Protein AF-A0A949T2K6-F1 (afdb_monomer_lite)

Organism: NCBI:txid1331689

Radius of gyration: 22.24 Å; chains: 1; bounding box: 62×39×56 Å

Secondary structure (DSSP, 8-state):
-B---SSSSS--SSSSSS-EEEEEEEE-PBPPP-SSHHHHHHHTTSB---EEEEEEEEPPP--TT-EEEEEEEEE-TTSPEEEEEE----HHHHHHHHHHHHHHHHHHHHTT-SS---------TTTTS----TT---SSTTS--

Structure (mmCIF, N/CA/C/O backbone):
data_AF-A0A949T2K6-F1
#
_entry.id   AF-A0A949T2K6-F1
#
loop_
_atom_site.group_PDB
_atom_site.id
_atom_site.type_symbol
_atom_site.label_atom_id
_atom_site.label_alt_id
_atom_site.label_comp_id
_atom_site.label_asym_id
_atom_site.label_entity_id
_atom_site.label_seq_id
_atom_site.pdbx_PDB_ins_code
_atom_site.Cartn_x
_atom_site.Cartn_y
_atom_site.Cartn_z
_atom_site.occupancy
_atom_site.B_iso_or_equiv
_atom_site.auth_seq_id
_atom_site.auth_comp_id
_atom_site.auth_asym_id
_atom_site.auth_atom_id
_atom_site.pdbx_PDB_model_num
ATOM 1 N N . TYR A 1 1 ? -2.122 7.592 -11.286 1.00 93.88 1 TYR A N 1
ATOM 2 C CA . TYR A 1 1 ? -3.084 6.754 -10.545 1.00 93.88 1 TYR A CA 1
ATOM 3 C C . TYR A 1 1 ? -3.819 5.896 -11.553 1.00 93.88 1 TYR A C 1
ATOM 5 O O . TYR A 1 1 ? -4.204 6.429 -12.585 1.00 93.88 1 TYR A O 1
ATOM 13 N N . ILE A 1 2 ? -3.970 4.604 -11.278 1.00 96.31 2 ILE A N 1
ATOM 14 C CA . ILE A 1 2 ? -4.773 3.673 -12.073 1.00 96.31 2 ILE A CA 1
ATOM 15 C C . ILE A 1 2 ? -5.979 3.285 -11.209 1.00 96.31 2 ILE A C 1
ATOM 17 O O . ILE A 1 2 ? -5.772 2.778 -10.099 1.00 96.31 2 ILE A O 1
ATOM 21 N N . PRO A 1 3 ? -7.217 3.555 -11.661 1.00 95.94 3 PRO A N 1
ATOM 22 C CA . PRO A 1 3 ? -8.412 3.253 -10.888 1.00 95.94 3 PRO A CA 1
ATOM 23 C C . PRO A 1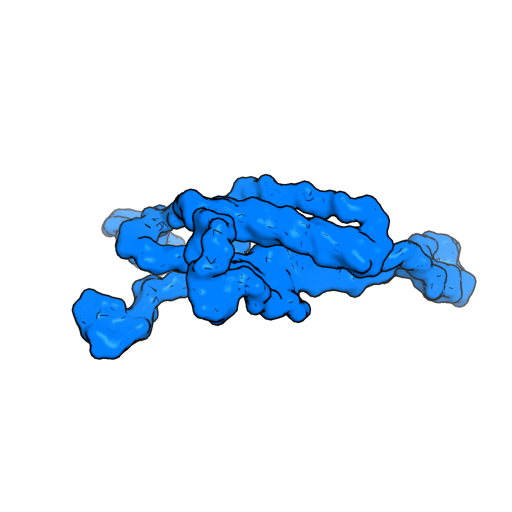 3 ? -8.645 1.746 -10.776 1.00 95.94 3 PRO A C 1
ATOM 25 O O . PRO A 1 3 ? -8.115 0.947 -11.549 1.00 95.94 3 PRO A O 1
ATOM 28 N N . ARG A 1 4 ? -9.484 1.366 -9.811 1.00 95.62 4 ARG A N 1
ATOM 29 C CA . ARG A 1 4 ? -9.908 -0.021 -9.624 1.00 95.62 4 ARG A CA 1
ATOM 30 C C . ARG A 1 4 ? -10.595 -0.559 -10.878 1.00 95.62 4 ARG A C 1
ATOM 32 O O . ARG A 1 4 ? -11.566 0.029 -11.345 1.00 95.62 4 ARG A O 1
ATOM 39 N N . PHE A 1 5 ? -10.132 -1.714 -11.347 1.00 95.19 5 PHE A N 1
ATOM 40 C CA . PHE A 1 5 ? -10.676 -2.431 -12.509 1.00 95.19 5 PHE A CA 1
ATOM 41 C C . PHE A 1 5 ? -11.180 -3.843 -12.172 1.00 95.19 5 PHE A C 1
ATOM 43 O O . PHE A 1 5 ? -11.780 -4.483 -13.026 1.00 95.19 5 PHE A O 1
ATOM 50 N N . ARG A 1 6 ? -10.953 -4.321 -10.940 1.00 95.94 6 ARG A N 1
ATOM 51 C CA . ARG A 1 6 ? -11.489 -5.586 -10.417 1.00 95.94 6 ARG A CA 1
ATOM 52 C C . ARG A 1 6 ? -12.763 -5.364 -9.613 1.00 95.94 6 ARG A C 1
ATOM 54 O O . ARG A 1 6 ? -12.848 -4.396 -8.850 1.00 95.94 6 ARG A O 1
ATOM 61 N N . ASN A 1 7 ? -13.695 -6.304 -9.728 1.00 95.00 7 ASN A N 1
ATOM 62 C CA . ASN A 1 7 ? -14.985 -6.325 -9.037 1.00 95.00 7 ASN A CA 1
ATOM 63 C C . ASN A 1 7 ? -15.753 -4.992 -9.154 1.00 95.00 7 ASN A C 1
ATOM 65 O O . ASN A 1 7 ? -16.258 -4.447 -8.164 1.00 95.00 7 ASN A O 1
ATOM 69 N N . VAL A 1 8 ? -15.796 -4.411 -10.359 1.00 93.06 8 VAL A N 1
ATOM 70 C CA . VAL A 1 8 ? -16.456 -3.110 -10.586 1.00 93.06 8 VAL A CA 1
ATOM 71 C C . VAL A 1 8 ? -17.971 -3.281 -10.709 1.00 93.06 8 VAL A C 1
ATOM 73 O O . VAL A 1 8 ? -18.716 -2.478 -10.151 1.00 93.06 8 VAL A O 1
ATOM 76 N N . GLY A 1 9 ? -18.416 -4.342 -11.390 1.00 89.56 9 GLY A N 1
ATOM 77 C CA . GLY A 1 9 ? -19.833 -4.666 -11.603 1.00 89.56 9 GLY A CA 1
ATOM 78 C C . GL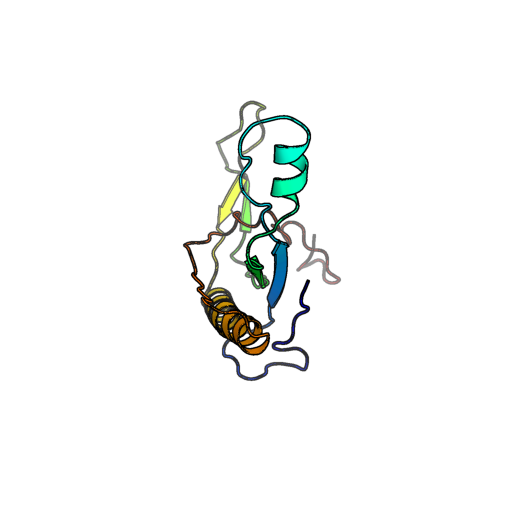Y A 1 9 ? -20.426 -5.683 -10.621 1.00 89.56 9 GLY A C 1
ATOM 79 O O . GLY A 1 9 ? -21.572 -6.085 -10.789 1.00 89.56 9 GLY A O 1
ATOM 80 N N . GLY A 1 10 ? -19.659 -6.128 -9.625 1.00 87.62 10 GLY A N 1
ATOM 81 C CA . GLY A 1 10 ? -20.028 -7.227 -8.730 1.00 87.62 10 GLY A CA 1
ATOM 82 C C . GLY A 1 10 ? -18.843 -8.152 -8.470 1.00 87.62 10 GLY A C 1
ATOM 83 O O . GLY A 1 10 ? -17.703 -7.771 -8.717 1.00 87.62 10 GLY A O 1
ATOM 84 N N . GLU A 1 11 ? -19.100 -9.356 -7.961 1.00 86.06 11 GLU A N 1
ATOM 85 C CA . GLU A 1 11 ? -18.052 -10.368 -7.793 1.00 86.06 11 GLU A CA 1
ATOM 86 C C . GLU A 1 11 ? -17.730 -11.017 -9.152 1.00 86.06 11 GLU A C 1
ATOM 88 O O . GLU A 1 11 ? -18.540 -11.745 -9.719 1.00 86.06 11 GLU A O 1
ATOM 93 N N . GLU A 1 12 ? -16.528 -10.764 -9.672 1.00 90.88 12 GLU A N 1
ATOM 94 C CA . GLU A 1 12 ? -16.025 -11.282 -10.957 1.00 90.88 12 GLU A CA 1
ATOM 95 C C . GLU A 1 12 ? -15.426 -12.698 -10.835 1.00 90.88 12 GLU A C 1
ATOM 97 O O . GLU A 1 12 ? -14.803 -13.203 -11.765 1.00 90.88 12 GLU A O 1
ATOM 102 N N . GLY A 1 13 ? -15.568 -13.349 -9.674 1.00 91.06 13 GLY A N 1
ATOM 103 C CA . GLY A 1 13 ? -15.025 -14.691 -9.428 1.00 91.06 13 GLY A CA 1
ATOM 104 C C . GLY A 1 13 ? -13.505 -14.743 -9.221 1.00 91.06 13 GLY A C 1
ATOM 105 O O . GLY A 1 13 ? -12.921 -15.820 -9.254 1.00 91.06 13 GLY A O 1
ATOM 106 N N . VAL A 1 14 ? -12.854 -13.604 -8.956 1.00 93.00 14 VAL A N 1
ATOM 107 C CA . VAL A 1 14 ? -11.390 -13.489 -8.759 1.00 93.00 14 VAL A CA 1
ATOM 108 C C . VAL A 1 14 ? -10.887 -13.975 -7.387 1.00 93.00 14 VAL A C 1
ATOM 110 O O . VAL A 1 14 ? -9.701 -13.884 -7.084 1.00 93.00 14 VAL A O 1
ATOM 113 N N . GLY A 1 15 ? -11.771 -14.515 -6.541 1.00 95.44 15 GLY A N 1
ATOM 114 C CA . GLY A 1 15 ? -11.399 -15.168 -5.277 1.00 95.44 15 GLY A CA 1
ATOM 115 C C . GLY A 1 15 ? -11.177 -14.239 -4.075 1.00 95.44 15 GLY A C 1
ATOM 116 O O . GLY A 1 15 ? -10.777 -14.720 -3.009 1.00 95.44 15 GLY A O 1
ATOM 117 N N . PHE A 1 16 ? -11.466 -12.945 -4.228 1.00 96.38 16 PHE A N 1
ATOM 118 C CA . PHE A 1 16 ? -11.525 -11.929 -3.174 1.00 96.38 16 PHE A CA 1
ATOM 119 C C . PHE A 1 16 ? -12.661 -10.936 -3.467 1.00 96.38 16 PHE A C 1
ATOM 121 O O . PHE A 1 16 ? -13.107 -10.792 -4.608 1.00 96.38 16 PHE A O 1
ATOM 128 N N . ARG A 1 17 ? -13.128 -10.244 -2.429 1.00 95.94 17 ARG A N 1
ATOM 129 C CA . ARG A 1 17 ? -14.111 -9.159 -2.496 1.00 95.94 17 ARG A CA 1
ATOM 130 C C . ARG A 1 17 ? -13.417 -7.818 -2.658 1.00 95.94 17 ARG A C 1
ATOM 132 O O . ARG A 1 17 ? -12.290 -7.647 -2.204 1.00 95.94 17 ARG A O 1
ATOM 139 N N . ARG A 1 18 ? -14.157 -6.841 -3.197 1.00 94.06 18 ARG A N 1
ATOM 140 C CA . ARG A 1 18 ? -13.679 -5.468 -3.438 1.00 94.06 18 ARG A CA 1
ATOM 141 C C . ARG A 1 18 ? -12.534 -5.438 -4.450 1.00 94.06 18 ARG A C 1
ATOM 143 O O . ARG A 1 18 ? -12.474 -6.294 -5.317 1.00 94.06 18 ARG A O 1
ATOM 150 N N . GLY A 1 19 ? -11.663 -4.439 -4.415 1.00 95.44 19 GLY A N 1
ATOM 151 C CA . GLY A 1 19 ? -10.530 -4.411 -5.324 1.00 95.44 19 GLY A CA 1
ATOM 152 C C . GLY A 1 19 ? -9.484 -3.400 -4.916 1.00 95.44 19 GLY A C 1
ATOM 153 O O . GLY A 1 19 ? -9.529 -2.820 -3.834 1.00 95.44 19 GLY A O 1
ATOM 154 N N . TYR A 1 20 ? -8.549 -3.196 -5.826 1.00 96.69 20 TYR A N 1
ATOM 155 C CA . TYR A 1 20 ? -7.378 -2.366 -5.627 1.00 96.69 20 TYR A CA 1
ATOM 156 C C . TYR A 1 20 ? -7.206 -1.404 -6.800 1.00 96.69 20 TYR A C 1
ATOM 158 O O . TYR A 1 20 ? -7.665 -1.668 -7.911 1.00 96.69 20 TYR A O 1
ATOM 166 N N . GLY A 1 21 ? -6.541 -0.285 -6.543 1.00 97.50 21 GLY A N 1
ATOM 167 C CA . GLY A 1 21 ? -5.994 0.593 -7.574 1.00 97.50 21 GLY A CA 1
ATOM 168 C C . GLY A 1 21 ? -4.475 0.637 -7.481 1.00 97.50 21 GLY A C 1
ATOM 169 O O . GLY A 1 21 ? -3.883 0.047 -6.574 1.00 97.50 21 GLY A O 1
ATOM 170 N N . TYR A 1 22 ? -3.844 1.383 -8.384 1.00 97.62 22 TYR A N 1
ATOM 171 C CA . TYR A 1 22 ? -2.403 1.609 -8.326 1.00 97.62 22 TYR A CA 1
ATOM 172 C C . TYR A 1 22 ? -2.036 3.086 -8.261 1.00 97.62 22 TYR A C 1
ATOM 174 O O . TYR A 1 22 ? -2.624 3.948 -8.921 1.00 97.62 22 TYR A O 1
ATOM 182 N N . GLN A 1 23 ? -0.976 3.371 -7.519 1.00 96.25 23 GLN A N 1
ATOM 183 C CA . GLN A 1 23 ? -0.221 4.613 -7.629 1.00 96.25 23 GLN A CA 1
ATOM 184 C C . GLN A 1 23 ? 1.207 4.291 -8.035 1.00 96.25 23 GLN A C 1
ATOM 186 O O . GLN A 1 23 ? 1.673 3.167 -7.884 1.00 96.25 23 GLN A O 1
ATOM 191 N N . GLY A 1 24 ? 1.901 5.260 -8.612 1.00 94.50 24 GLY A N 1
ATOM 192 C CA . GLY A 1 24 ? 3.202 4.987 -9.186 1.00 94.50 24 GLY A CA 1
ATOM 193 C C . GLY A 1 24 ? 3.913 6.235 -9.655 1.00 94.50 24 GLY A C 1
ATOM 194 O O . GLY A 1 24 ? 3.416 7.352 -9.518 1.00 94.50 24 GLY A O 1
ATOM 195 N N . SER A 1 25 ? 5.087 6.014 -10.226 1.00 95.75 25 SER A N 1
ATOM 196 C CA . SER A 1 25 ? 5.917 7.060 -10.806 1.00 95.75 25 SER A CA 1
ATOM 197 C C . SER A 1 25 ? 6.581 6.563 -12.081 1.00 95.75 25 SER A C 1
ATOM 199 O O . SER A 1 25 ? 6.820 5.366 -12.247 1.00 95.75 25 SER A O 1
ATOM 201 N N . ALA A 1 26 ? 6.906 7.505 -12.957 1.00 94.44 26 ALA A N 1
ATOM 202 C CA . ALA A 1 26 ? 7.774 7.299 -14.101 1.00 94.44 26 ALA A CA 1
ATOM 203 C C . ALA A 1 26 ? 8.880 8.349 -14.026 1.00 94.44 26 ALA A C 1
ATOM 205 O O . ALA A 1 26 ? 8.600 9.534 -13.837 1.00 94.44 26 ALA A O 1
ATOM 206 N N . ARG A 1 27 ? 10.139 7.930 -14.141 1.00 94.56 27 ARG A N 1
ATOM 207 C CA . ARG A 1 27 ? 11.280 8.849 -14.109 1.00 94.56 27 ARG A CA 1
ATOM 208 C C . ARG A 1 27 ? 12.386 8.417 -15.056 1.00 94.56 27 ARG A C 1
ATOM 210 O O . ARG A 1 27 ? 12.525 7.239 -15.377 1.00 94.56 27 ARG A O 1
ATOM 217 N N . ARG A 1 28 ? 13.225 9.379 -15.429 1.00 93.81 28 ARG A N 1
ATOM 218 C CA . ARG A 1 28 ? 14.539 9.146 -16.030 1.00 93.81 28 ARG A CA 1
ATOM 219 C C . ARG A 1 28 ? 15.580 9.812 -15.155 1.00 93.81 28 ARG A C 1
ATOM 221 O O . ARG A 1 28 ? 15.374 10.928 -14.685 1.00 93.81 28 ARG A O 1
ATOM 228 N N . GLU A 1 29 ? 16.685 9.124 -14.937 1.00 91.44 29 GLU A N 1
ATOM 229 C CA . GLU A 1 29 ? 17.822 9.702 -14.231 1.00 91.44 29 GLU A CA 1
ATOM 230 C C . GLU A 1 29 ? 18.699 10.449 -15.244 1.00 91.44 29 GLU A C 1
ATOM 232 O O . GLU A 1 29 ? 18.943 9.913 -16.334 1.00 91.44 29 GLU A O 1
ATOM 237 N N . PRO A 1 30 ? 19.141 11.680 -14.935 1.00 90.69 30 PRO A N 1
ATOM 238 C CA . PRO A 1 30 ? 20.143 12.351 -15.750 1.00 90.69 30 PRO A CA 1
ATOM 239 C C . PRO A 1 30 ? 21.444 11.545 -15.733 1.00 90.69 30 PRO A C 1
ATOM 241 O O . PRO A 1 30 ? 21.732 10.815 -14.779 1.00 90.69 30 PRO A O 1
ATOM 244 N N . ALA A 1 31 ? 22.246 11.690 -16.783 1.00 91.12 31 ALA A N 1
ATOM 245 C CA . ALA A 1 31 ? 23.580 11.122 -16.821 1.00 91.12 31 ALA A CA 1
ATOM 246 C C . ALA A 1 31 ? 24.403 11.642 -15.626 1.00 91.12 31 ALA A C 1
ATOM 248 O O . ALA A 1 31 ? 24.271 12.812 -15.245 1.00 91.12 31 ALA A O 1
ATOM 249 N N . PRO A 1 32 ? 25.249 10.793 -15.014 1.00 90.88 32 PRO A N 1
ATOM 250 C CA . PRO A 1 32 ? 26.050 11.205 -13.872 1.00 90.88 32 PRO A CA 1
ATOM 251 C C . PRO A 1 32 ? 26.970 12.372 -14.259 1.00 90.88 32 PRO A C 1
ATOM 253 O O . PRO A 1 32 ? 27.495 12.395 -15.379 1.00 90.88 32 PRO A O 1
ATOM 256 N N . PRO A 1 33 ? 27.194 13.336 -13.349 1.00 91.81 33 PRO A N 1
ATOM 257 C CA . PRO A 1 33 ? 28.049 14.478 -13.632 1.00 91.81 33 PRO A CA 1
ATOM 258 C C . PRO A 1 33 ? 29.474 14.015 -13.946 1.00 91.81 33 PRO A C 1
ATOM 260 O O . PRO A 1 33 ? 30.049 13.186 -13.241 1.00 91.81 33 PRO A O 1
ATOM 263 N N . LYS A 1 34 ? 30.060 14.587 -14.999 1.00 91.62 34 LYS A N 1
ATOM 264 C CA . LYS A 1 34 ? 31.473 14.416 -15.349 1.00 91.62 34 LYS A CA 1
ATOM 265 C C . LYS A 1 34 ? 32.125 15.791 -15.474 1.00 91.62 34 LYS A C 1
ATOM 267 O O . LYS A 1 34 ? 31.659 16.621 -16.252 1.00 91.62 34 LYS A O 1
ATOM 272 N N . GLY A 1 35 ? 33.206 16.023 -14.730 1.00 93.00 35 GLY A N 1
ATOM 273 C CA . GLY A 1 35 ? 33.901 17.315 -14.705 1.00 93.00 35 GLY A CA 1
ATOM 274 C C . GLY A 1 35 ? 33.100 18.416 -13.998 1.00 93.00 35 GLY A C 1
ATOM 275 O O . GLY A 1 35 ? 32.341 18.137 -13.076 1.00 93.00 35 GLY A O 1
ATOM 276 N N . PHE A 1 36 ? 33.283 19.672 -14.418 1.00 95.06 36 PHE A N 1
ATOM 277 C CA . PHE A 1 36 ? 32.615 20.845 -13.841 1.00 95.06 36 PHE A CA 1
ATOM 278 C C . PHE A 1 36 ? 32.259 21.884 -14.919 1.00 95.06 36 PHE A C 1
ATOM 280 O O . PHE A 1 36 ? 32.720 21.814 -16.056 1.00 95.06 36 PHE A O 1
ATOM 287 N N . GLY A 1 37 ? 31.430 22.871 -14.566 1.00 95.38 37 GLY A N 1
ATOM 288 C CA . GLY A 1 37 ? 31.095 23.989 -15.455 1.00 95.38 37 GLY A CA 1
ATOM 289 C C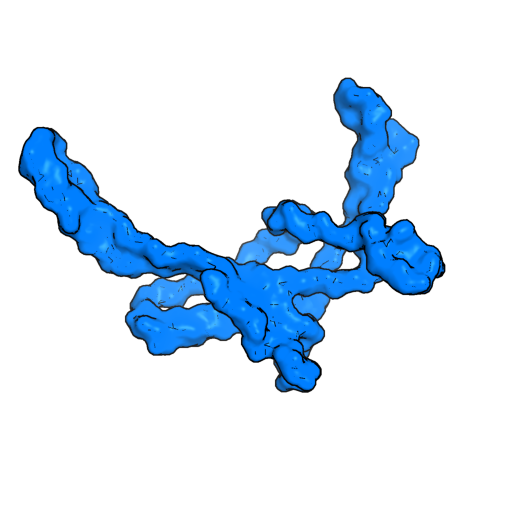 . GLY A 1 37 ? 30.083 23.643 -16.556 1.00 95.38 37 GLY A C 1
ATOM 290 O O . GLY A 1 37 ? 29.185 22.822 -16.366 1.00 95.38 37 GLY A O 1
ATOM 291 N N . ALA A 1 38 ? 30.175 24.331 -17.696 1.00 96.00 38 ALA A N 1
ATOM 292 C CA . ALA A 1 38 ? 29.178 24.246 -18.767 1.00 96.00 38 ALA A CA 1
ATOM 293 C C . ALA A 1 38 ? 29.092 22.850 -19.413 1.00 96.00 38 ALA A C 1
ATOM 295 O O . ALA A 1 38 ? 27.989 22.381 -19.690 1.00 96.00 38 ALA A O 1
ATOM 296 N N . SER A 1 39 ? 30.225 22.165 -19.597 1.00 92.62 39 SER A N 1
ATOM 297 C CA . SER A 1 39 ? 30.276 20.820 -20.188 1.00 92.62 39 SER A CA 1
ATOM 298 C C . SER A 1 39 ? 29.598 19.773 -19.304 1.00 92.62 39 SER A C 1
ATOM 300 O O . SER A 1 39 ? 28.813 18.975 -19.810 1.00 92.62 39 SER A O 1
ATOM 302 N N . MET A 1 40 ? 29.805 19.834 -17.982 1.00 94.44 40 MET A N 1
ATOM 303 C CA . MET A 1 40 ? 29.089 18.991 -17.018 1.00 94.44 40 MET A CA 1
ATOM 304 C C . MET A 1 40 ? 27.574 19.209 -17.121 1.00 94.44 40 MET A C 1
ATOM 306 O O . MET A 1 40 ? 26.820 18.250 -17.260 1.00 94.44 40 MET A O 1
ATOM 310 N N . LYS A 1 41 ? 27.121 20.473 -17.100 1.00 92.56 41 LYS A N 1
ATOM 311 C CA . LYS A 1 41 ? 25.689 20.811 -17.187 1.00 92.56 41 LYS A CA 1
ATOM 312 C C . LYS A 1 41 ? 25.056 20.330 -18.492 1.00 92.56 41 LYS A C 1
ATOM 314 O O . LYS A 1 41 ? 23.916 19.883 -18.469 1.00 92.56 41 LYS A O 1
ATOM 319 N N . GLN A 1 42 ? 25.775 20.430 -19.612 1.00 93.12 42 GLN A N 1
ATOM 320 C CA . GLN A 1 42 ? 25.293 19.935 -20.898 1.00 93.12 42 GLN A CA 1
ATOM 321 C C . GLN A 1 42 ? 25.232 18.405 -20.919 1.00 93.12 42 GLN A C 1
ATOM 323 O O . GLN A 1 42 ? 24.213 17.864 -21.329 1.00 93.12 42 GLN A O 1
ATOM 328 N N . GLY A 1 43 ? 26.267 17.714 -20.431 1.00 91.31 43 GLY A N 1
ATOM 329 C CA . GLY A 1 43 ? 26.299 16.247 -20.394 1.00 91.31 43 GLY A CA 1
ATOM 330 C C . GLY A 1 43 ? 25.223 15.637 -19.492 1.00 91.31 43 GLY A C 1
ATOM 331 O O . GLY A 1 43 ? 24.662 14.600 -19.815 1.00 91.31 43 GLY A O 1
ATOM 332 N N . MET A 1 44 ? 24.851 16.310 -18.400 1.00 93.19 44 MET A N 1
ATOM 333 C CA . MET A 1 44 ? 23.748 15.870 -17.530 1.00 93.19 44 MET A CA 1
ATOM 334 C C . MET A 1 44 ? 22.353 15.991 -18.173 1.00 93.19 44 MET A C 1
ATOM 336 O O . MET A 1 44 ? 21.375 15.550 -17.573 1.00 93.19 44 MET A O 1
ATOM 340 N N . ARG A 1 45 ? 22.231 16.606 -19.360 1.00 91.38 45 ARG A N 1
ATOM 341 C CA . ARG A 1 45 ? 20.977 16.640 -20.137 1.00 91.38 45 ARG A CA 1
ATOM 342 C C . ARG A 1 45 ? 20.766 15.376 -20.964 1.00 91.38 45 ARG A C 1
ATOM 344 O O . ARG A 1 45 ? 19.690 15.211 -21.533 1.00 91.38 45 ARG A O 1
ATOM 351 N N . ASP A 1 46 ? 21.754 14.490 -21.013 1.00 91.31 46 ASP A N 1
ATOM 352 C CA . ASP A 1 46 ? 21.529 13.120 -21.442 1.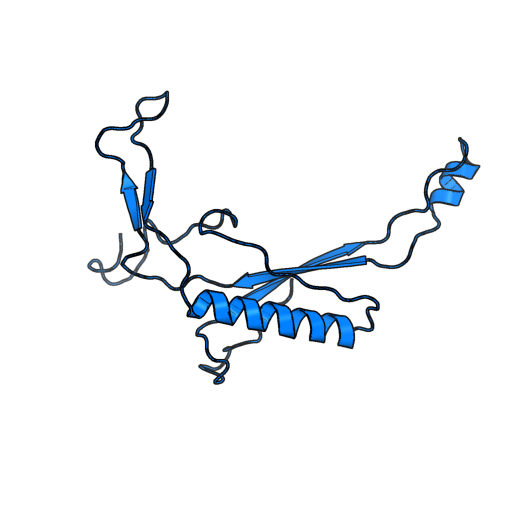00 91.31 46 ASP A CA 1
ATOM 353 C C . ASP A 1 46 ? 20.830 12.367 -20.313 1.00 91.31 46 ASP A C 1
ATOM 355 O O . ASP A 1 46 ? 21.094 12.588 -19.132 1.00 91.31 46 ASP A O 1
ATOM 359 N N . TYR A 1 47 ? 19.924 11.464 -20.664 1.00 92.31 47 TYR A N 1
ATOM 360 C CA . TYR A 1 47 ? 19.108 10.753 -19.689 1.00 92.31 47 TYR A CA 1
ATOM 361 C C . TYR A 1 47 ? 19.163 9.258 -19.949 1.00 92.31 47 TYR A C 1
ATOM 363 O O . TYR A 1 47 ? 19.061 8.810 -21.095 1.00 92.31 47 TYR A O 1
ATOM 371 N N . GLY A 1 48 ? 19.228 8.487 -18.867 1.00 91.12 48 GLY A N 1
ATOM 372 C CA . GLY A 1 48 ? 19.096 7.037 -18.917 1.00 91.12 48 GLY A CA 1
ATOM 373 C C . GLY A 1 48 ? 17.722 6.572 -19.430 1.00 91.12 48 GLY A C 1
ATOM 374 O O . GLY A 1 48 ? 16.849 7.392 -19.753 1.00 91.12 48 GLY A O 1
ATOM 375 N N . PRO A 1 49 ? 17.507 5.247 -19.506 1.00 92.06 49 PRO A N 1
ATOM 376 C CA . PRO A 1 49 ? 16.209 4.681 -19.858 1.00 92.06 49 PRO A CA 1
ATOM 377 C C . PRO A 1 49 ? 15.133 5.061 -18.831 1.00 92.06 49 PRO A C 1
ATOM 379 O O . PRO A 1 49 ? 15.432 5.440 -17.694 1.00 92.06 49 PRO A O 1
ATOM 382 N N . TRP A 1 50 ? 13.867 4.952 -19.234 1.00 94.06 50 TRP A N 1
ATOM 383 C CA . TRP A 1 50 ? 12.741 5.127 -18.321 1.00 94.06 50 TRP A CA 1
ATOM 384 C C . TRP A 1 50 ? 12.732 4.050 -17.239 1.00 94.06 50 TRP A C 1
ATOM 386 O O . TRP A 1 50 ? 12.957 2.872 -17.506 1.00 94.06 50 TRP A O 1
ATOM 396 N N . LYS A 1 51 ? 12.425 4.473 -16.015 1.00 94.62 51 LYS A N 1
ATOM 397 C CA . LYS A 1 51 ? 12.144 3.602 -14.878 1.00 94.62 51 LYS A CA 1
ATOM 398 C C . LYS A 1 51 ? 10.734 3.890 -14.394 1.00 94.62 51 LYS A C 1
ATOM 400 O O . LYS A 1 51 ? 10.384 5.049 -14.165 1.00 94.62 51 LYS A O 1
ATOM 405 N N . PHE A 1 52 ? 9.961 2.833 -14.206 1.00 95.81 52 PHE A N 1
ATOM 406 C CA . PHE A 1 52 ? 8.606 2.908 -13.682 1.00 95.81 52 PHE A CA 1
ATOM 407 C C . PHE A 1 52 ? 8.526 2.166 -12.356 1.00 95.81 52 PHE A C 1
ATOM 409 O O . PHE A 1 52 ? 9.211 1.166 -12.145 1.00 95.81 52 PHE A O 1
ATOM 416 N N . ALA A 1 53 ? 7.677 2.668 -11.471 1.00 94.62 53 ALA A N 1
ATOM 417 C CA . ALA A 1 53 ? 7.324 2.006 -10.229 1.00 94.62 53 ALA A CA 1
ATOM 418 C C . ALA A 1 53 ? 5.814 2.070 -10.047 1.00 94.62 53 ALA A C 1
ATOM 420 O O . ALA A 1 53 ? 5.198 3.098 -10.333 1.00 94.62 53 ALA A O 1
ATOM 421 N N . MET A 1 54 ? 5.240 0.984 -9.543 1.00 95.88 54 MET A N 1
ATOM 422 C CA . MET A 1 54 ? 3.813 0.854 -9.304 1.00 95.88 54 MET A CA 1
ATOM 423 C C . MET A 1 54 ? 3.582 0.141 -7.971 1.00 95.88 54 MET A C 1
ATOM 425 O O . MET A 1 54 ? 4.186 -0.895 -7.714 1.00 95.88 54 MET A O 1
ATOM 429 N N . GLY A 1 55 ? 2.727 0.715 -7.130 1.00 95.56 55 GLY A N 1
ATOM 430 C CA . GLY A 1 55 ? 2.298 0.173 -5.846 1.00 95.56 55 GLY A CA 1
ATOM 431 C C . GLY A 1 55 ? 0.786 -0.013 -5.834 1.00 95.56 55 GLY A C 1
ATOM 432 O O . GLY A 1 55 ? 0.046 0.875 -6.268 1.00 95.56 55 GLY A O 1
ATOM 433 N N . ALA A 1 56 ? 0.343 -1.183 -5.379 1.00 96.31 56 ALA A N 1
ATOM 434 C CA . ALA A 1 56 ? -1.068 -1.517 -5.243 1.00 96.31 56 ALA A CA 1
ATOM 435 C C . ALA A 1 56 ? -1.627 -0.990 -3.920 1.00 96.31 56 ALA A C 1
ATOM 437 O O . ALA A 1 56 ? -0.971 -1.075 -2.887 1.00 96.31 56 ALA A O 1
ATOM 438 N N . PHE A 1 57 ? -2.861 -0.499 -3.960 1.00 95.44 57 PHE A N 1
ATOM 439 C CA . PHE A 1 57 ? -3.617 -0.066 -2.790 1.00 95.44 57 PHE A CA 1
ATOM 440 C C . PHE A 1 57 ? -4.976 -0.753 -2.827 1.00 95.44 57 PHE A C 1
ATOM 442 O O . PHE A 1 57 ? -5.782 -0.473 -3.717 1.00 95.44 57 PHE A O 1
ATOM 449 N N . GLY A 1 58 ? -5.211 -1.662 -1.885 1.00 94.06 58 GLY A N 1
ATOM 450 C CA . GLY A 1 58 ? -6.491 -2.341 -1.690 1.00 94.06 58 GLY A CA 1
ATOM 451 C C . GLY A 1 58 ? -7.088 -2.022 -0.324 1.00 94.06 58 GLY A C 1
ATOM 452 O O . GLY A 1 58 ? -6.378 -1.609 0.591 1.00 94.06 58 GLY A O 1
ATOM 453 N N . GLU A 1 59 ? -8.398 -2.208 -0.187 1.00 91.62 59 GLU A N 1
ATOM 454 C CA . GLU A 1 59 ? -9.081 -2.031 1.096 1.00 91.62 59 GLU A CA 1
ATOM 455 C C . GLU A 1 59 ? -8.982 -3.281 1.983 1.00 91.62 59 GLU A C 1
ATOM 457 O O . GLU A 1 59 ? -9.090 -4.411 1.510 1.00 91.62 59 GLU A O 1
ATOM 462 N N . CYS A 1 60 ? -8.830 -3.077 3.290 1.00 94.62 60 CYS A N 1
ATOM 463 C CA . CYS A 1 60 ? -9.109 -4.119 4.273 1.00 94.62 60 CYS A CA 1
ATOM 464 C C . CYS A 1 60 ? -10.610 -4.122 4.560 1.00 94.62 60 CYS A C 1
ATOM 466 O O . CYS A 1 60 ? -11.191 -3.060 4.800 1.00 94.62 60 CYS A O 1
ATOM 468 N N . LEU A 1 61 ? -11.247 -5.294 4.534 1.00 95.56 61 LEU A N 1
ATOM 469 C CA . LEU A 1 61 ? -12.664 -5.374 4.875 1.00 95.56 61 LEU A CA 1
ATOM 470 C C . LEU A 1 61 ? -12.913 -4.966 6.343 1.00 95.56 61 LEU A C 1
ATOM 472 O O . LEU A 1 61 ? -12.059 -5.179 7.208 1.00 95.56 61 LEU A O 1
ATOM 476 N N . PRO A 1 62 ? -14.096 -4.403 6.652 1.00 93.38 62 PRO A N 1
ATOM 477 C CA . PRO A 1 62 ? -14.437 -3.972 8.002 1.00 93.38 62 PRO A CA 1
ATOM 478 C C . PRO A 1 62 ? -14.784 -5.184 8.875 1.00 93.38 62 PRO A C 1
ATOM 480 O O . PRO A 1 62 ? -15.946 -5.566 9.009 1.00 93.38 62 PRO A O 1
ATOM 483 N N . TYR A 1 63 ? -13.766 -5.817 9.449 1.00 94.81 63 TYR A N 1
ATOM 484 C CA . TYR A 1 63 ? -13.950 -6.911 10.396 1.00 94.81 63 TYR A CA 1
ATOM 485 C C . TYR A 1 63 ? -14.252 -6.366 11.793 1.00 94.81 63 TYR A C 1
ATOM 487 O O . TYR A 1 63 ? -13.548 -5.491 12.284 1.00 94.81 63 TYR A O 1
ATOM 495 N N . GLU A 1 64 ? -15.279 -6.901 12.450 1.00 92.44 64 GLU A N 1
ATOM 496 C CA . GLU A 1 64 ? -15.686 -6.464 13.794 1.00 92.44 64 GLU A CA 1
ATOM 497 C C . GLU A 1 64 ? -14.594 -6.680 14.854 1.00 92.44 64 GLU A C 1
ATOM 499 O O . GLU A 1 64 ? -14.456 -5.888 15.784 1.00 92.44 64 GLU A O 1
ATOM 504 N N . ASP A 1 65 ? -13.795 -7.737 14.703 1.00 94.31 65 ASP A N 1
ATOM 505 C CA . ASP A 1 65 ? -12.687 -8.056 15.604 1.00 94.31 65 ASP A CA 1
ATOM 506 C C . ASP A 1 65 ? -11.413 -7.247 15.323 1.00 94.31 65 ASP A C 1
ATOM 508 O O . ASP A 1 65 ? -10.502 -7.286 16.147 1.00 94.31 65 ASP A O 1
ATOM 512 N N . ASN A 1 66 ? -11.352 -6.497 14.214 1.00 95.75 66 ASN A N 1
ATOM 513 C CA . ASN A 1 66 ? -10.293 -5.525 13.972 1.00 95.75 66 ASN A CA 1
ATOM 514 C C . ASN A 1 66 ? -10.628 -4.247 14.744 1.00 95.75 66 ASN A C 1
ATOM 516 O O . ASN A 1 66 ? -11.428 -3.422 14.300 1.00 95.75 66 ASN A O 1
ATOM 520 N N . ARG A 1 67 ? -10.010 -4.085 15.914 1.00 94.75 67 ARG A N 1
ATOM 521 C CA . ARG A 1 67 ? -10.334 -3.008 16.854 1.00 94.75 67 ARG A CA 1
ATOM 522 C C . ARG A 1 67 ? -9.094 -2.310 17.389 1.00 94.75 67 ARG A C 1
ATOM 524 O O . ARG A 1 67 ? -8.027 -2.904 17.547 1.00 94.75 67 ARG A O 1
ATOM 531 N N . VAL A 1 68 ? -9.289 -1.045 17.739 1.00 94.19 68 VAL A N 1
ATOM 532 C CA . VAL A 1 68 ? -8.326 -0.247 18.495 1.00 94.19 68 VAL A CA 1
ATOM 533 C C . VAL A 1 68 ? -8.970 0.126 19.821 1.00 94.19 68 VAL A C 1
ATOM 535 O O . VAL A 1 68 ? -10.115 0.574 19.856 1.00 94.19 68 VAL A O 1
ATOM 538 N N . SER A 1 69 ? -8.249 -0.084 20.914 1.00 95.62 69 SER A N 1
ATOM 539 C CA . SER A 1 69 ? -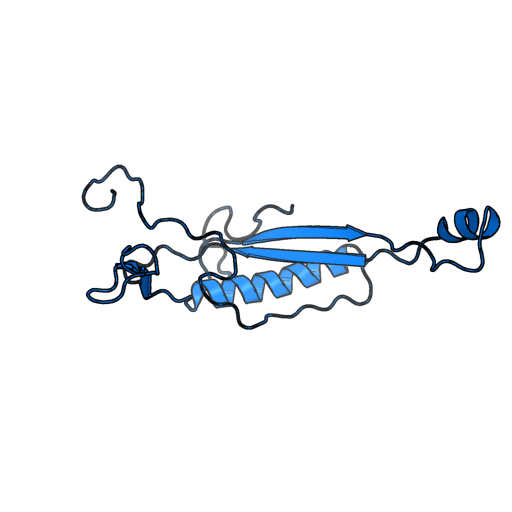8.691 0.265 22.263 1.00 95.62 69 SER A CA 1
ATOM 540 C C . SER A 1 69 ? -7.591 1.008 23.010 1.00 95.62 69 SER A C 1
ATOM 542 O O . SER A 1 69 ? -6.442 1.032 22.578 1.00 95.62 69 SER A O 1
ATOM 544 N N . LEU A 1 70 ? -7.914 1.587 24.162 1.00 97.44 70 LEU A N 1
ATOM 545 C CA . LEU A 1 70 ? -6.902 2.125 25.068 1.00 97.44 70 LEU A CA 1
ATOM 546 C C . LEU A 1 70 ? -6.332 1.008 25.951 1.00 97.44 70 LEU A C 1
ATOM 548 O O . LEU A 1 70 ? -7.042 0.076 26.335 1.00 97.44 70 LEU A O 1
ATOM 552 N N . HIS A 1 71 ? -5.041 1.085 26.254 1.00 97.19 71 HIS A N 1
ATOM 553 C CA . HIS A 1 71 ? -4.382 0.220 27.224 1.00 97.19 71 HIS A CA 1
ATOM 554 C C . HIS A 1 71 ? -4.842 0.611 28.636 1.00 97.19 71 HIS A C 1
ATOM 556 O O . HIS A 1 71 ? -4.963 1.794 28.940 1.00 97.19 71 HIS A O 1
ATOM 562 N N . ALA A 1 72 ? -5.102 -0.373 29.501 1.00 95.62 72 ALA A N 1
ATOM 563 C CA . ALA A 1 72 ? -5.726 -0.126 30.807 1.00 95.62 72 ALA A CA 1
ATOM 564 C C . ALA A 1 72 ? -4.812 0.609 31.809 1.00 95.62 72 ALA A C 1
ATOM 566 O O . ALA A 1 72 ? -5.288 1.354 32.657 1.00 95.62 72 ALA A O 1
ATOM 567 N N . ASP A 1 73 ? -3.506 0.377 31.717 1.00 96.81 73 ASP A N 1
ATOM 568 C CA . ASP A 1 73 ? -2.492 0.751 32.711 1.00 96.81 73 ASP A CA 1
ATOM 569 C C . ASP A 1 73 ? -1.246 1.419 32.104 1.00 96.81 73 ASP A C 1
ATOM 571 O O . ASP A 1 73 ? -0.363 1.855 32.840 1.00 96.81 73 ASP A O 1
ATOM 575 N N . LYS A 1 74 ? -1.150 1.521 30.771 1.00 98.25 74 LYS A N 1
ATOM 576 C CA . LYS A 1 74 ? 0.002 2.136 30.099 1.00 98.25 74 LYS A CA 1
ATOM 577 C C . LYS A 1 74 ? -0.373 3.470 29.495 1.00 98.25 74 LYS A C 1
ATOM 579 O O . LYS A 1 74 ? -1.340 3.566 28.741 1.00 98.25 74 LYS A O 1
ATOM 584 N N . VAL A 1 75 ? 0.463 4.461 29.764 1.00 98.38 75 VAL A N 1
ATOM 585 C CA . VAL A 1 75 ? 0.341 5.818 29.239 1.00 98.38 75 VAL A CA 1
ATOM 586 C C . VAL A 1 75 ? 1.619 6.228 28.514 1.00 98.38 75 VAL A C 1
ATOM 588 O O . VAL A 1 75 ? 2.690 5.669 28.759 1.00 98.38 75 VAL A O 1
ATOM 591 N N . ASP A 1 76 ? 1.506 7.193 27.609 1.00 97.81 76 ASP A N 1
ATOM 592 C CA . ASP A 1 76 ? 2.655 7.860 27.010 1.00 97.81 76 ASP A CA 1
ATOM 593 C C . ASP A 1 76 ? 3.295 8.875 27.979 1.00 97.81 76 ASP A C 1
ATOM 595 O O . ASP A 1 76 ? 2.877 9.050 29.127 1.00 97.81 76 ASP A O 1
ATOM 599 N N . ARG A 1 77 ? 4.324 9.588 27.506 1.00 97.88 77 ARG A N 1
ATOM 600 C CA . ARG A 1 77 ? 5.051 10.599 28.296 1.00 97.88 77 ARG A CA 1
ATOM 601 C C . ARG A 1 77 ? 4.202 11.799 28.744 1.00 97.88 77 ARG A C 1
ATOM 603 O O . ARG A 1 77 ? 4.692 12.614 29.520 1.00 97.88 77 ARG A O 1
ATOM 610 N N . PHE A 1 78 ? 2.987 11.943 28.223 1.00 97.75 78 PHE A N 1
ATOM 611 C CA . PHE A 1 78 ? 2.053 13.019 28.540 1.00 97.75 78 PHE A CA 1
ATOM 612 C C . PHE A 1 78 ? 0.875 12.538 29.397 1.00 97.75 78 PHE A C 1
ATOM 614 O O . PHE A 1 78 ? -0.012 13.329 29.709 1.00 97.75 78 PHE A O 1
ATOM 621 N N . GLY A 1 79 ? 0.863 11.263 29.797 1.00 97.44 79 GLY A N 1
ATOM 622 C CA . GLY A 1 79 ? -0.220 10.678 30.584 1.00 97.44 79 GLY A CA 1
ATOM 623 C C . GLY A 1 79 ? -1.426 10.229 29.753 1.00 97.44 79 GLY A C 1
ATOM 624 O O . GLY A 1 79 ? -2.463 9.915 30.334 1.00 97.44 79 GLY A O 1
ATOM 625 N N . VAL A 1 80 ? -1.319 10.170 28.419 1.00 98.12 80 VAL A N 1
ATOM 626 C CA . VAL A 1 80 ? -2.401 9.690 27.543 1.00 98.12 80 VAL A CA 1
ATOM 627 C C . VAL A 1 80 ? -2.333 8.162 27.440 1.00 98.12 80 VAL A C 1
ATOM 629 O O . VAL A 1 80 ? -1.253 7.638 27.160 1.00 98.12 80 VAL A O 1
ATOM 632 N N . PRO A 1 81 ? -3.439 7.416 27.638 1.00 98.31 81 PRO A N 1
ATOM 633 C CA . PRO A 1 81 ? -3.436 5.963 27.487 1.00 98.31 81 PRO A CA 1
ATOM 634 C C . PRO A 1 81 ? -2.924 5.515 26.114 1.00 98.31 81 PRO A C 1
ATOM 636 O O . PRO A 1 81 ? -3.348 6.035 25.081 1.00 98.31 81 PRO A O 1
ATOM 639 N N . LEU A 1 82 ? -2.026 4.527 26.097 1.00 98.00 82 LEU A N 1
ATOM 640 C CA . LEU A 1 82 ? -1.490 3.981 24.850 1.00 98.00 82 LEU A CA 1
ATOM 641 C C . LEU A 1 82 ? -2.588 3.278 24.050 1.00 98.00 82 LEU A C 1
ATOM 643 O O . LEU A 1 82 ? -3.460 2.624 24.618 1.00 98.00 82 LEU A O 1
ATOM 647 N N . MET A 1 83 ? -2.510 3.342 22.723 1.00 94.69 83 MET A N 1
ATOM 648 C CA . MET A 1 83 ? -3.383 2.546 21.862 1.00 94.69 83 MET A CA 1
ATOM 649 C C . MET A 1 83 ? -2.936 1.080 21.842 1.00 94.69 83 MET A C 1
ATOM 651 O O . MET A 1 83 ? -1.753 0.769 21.705 1.00 94.69 83 MET A O 1
ATOM 655 N N . ARG A 1 84 ? -3.905 0.173 21.936 1.00 94.94 84 ARG A N 1
ATOM 656 C CA . ARG A 1 84 ? -3.767 -1.260 21.692 1.00 94.94 84 ARG A CA 1
ATOM 657 C C . ARG A 1 84 ? -4.471 -1.594 20.382 1.00 94.94 84 ARG A C 1
ATOM 659 O O . ARG A 1 84 ? -5.660 -1.327 20.234 1.00 94.94 84 ARG A O 1
ATOM 666 N N . PHE A 1 85 ? -3.736 -2.223 19.475 1.00 93.81 85 PHE A N 1
ATOM 667 C CA . PHE A 1 85 ? -4.230 -2.652 18.174 1.00 93.81 85 PHE A CA 1
ATOM 668 C C . PHE A 1 85 ? -4.433 -4.167 18.189 1.00 93.81 85 PHE A C 1
ATOM 670 O O . PHE A 1 85 ? -3.466 -4.922 18.254 1.00 93.81 85 PHE A O 1
ATOM 677 N N . ASP A 1 86 ? -5.686 -4.613 18.126 1.00 95.56 86 ASP A N 1
ATOM 678 C CA . ASP A 1 86 ? -6.030 -5.998 17.810 1.00 95.56 86 ASP A CA 1
ATOM 679 C C . ASP A 1 86 ? -6.490 -6.004 16.337 1.00 95.56 86 ASP A C 1
ATOM 681 O O . ASP A 1 86 ? -7.684 -5.972 16.053 1.00 95.56 86 ASP A O 1
ATOM 685 N N . VAL A 1 87 ? -5.550 -5.926 15.385 1.00 95.31 87 VAL A N 1
ATOM 686 C CA . VAL A 1 87 ? -5.853 -5.767 13.948 1.00 95.31 87 VAL A CA 1
ATOM 687 C C . VAL A 1 87 ? -4.988 -6.711 13.119 1.00 95.31 87 VAL A C 1
ATOM 689 O O . VAL A 1 87 ? -3.780 -6.799 13.333 1.00 95.31 87 VAL A O 1
ATOM 692 N N . ARG A 1 88 ? -5.590 -7.400 12.144 1.00 95.00 88 ARG A N 1
ATOM 693 C CA . ARG A 1 88 ? -4.868 -8.232 11.167 1.00 95.00 88 ARG A CA 1
ATOM 694 C C . ARG A 1 88 ? -5.510 -8.181 9.783 1.00 95.00 88 ARG A C 1
ATOM 696 O O . ARG A 1 88 ? -6.719 -7.980 9.655 1.00 95.00 88 ARG A O 1
ATOM 703 N N . PHE A 1 89 ? -4.702 -8.427 8.757 1.00 95.50 89 PHE A N 1
ATOM 704 C CA . PHE A 1 89 ? -5.206 -8.792 7.433 1.00 95.50 89 PHE A CA 1
ATOM 705 C C . PHE A 1 89 ? -5.666 -10.252 7.417 1.00 95.50 89 PHE A C 1
ATOM 707 O O . PHE A 1 89 ? -5.216 -11.064 8.231 1.00 95.50 89 PHE A O 1
ATOM 714 N N . ARG A 1 90 ? -6.573 -10.587 6.496 1.00 95.44 90 ARG A N 1
ATOM 715 C CA . ARG A 1 90 ? -7.069 -11.952 6.296 1.00 95.44 90 ARG A CA 1
ATOM 716 C C . ARG A 1 90 ? -6.857 -12.402 4.853 1.00 95.44 90 ARG A C 1
ATOM 718 O O . ARG A 1 90 ? -6.367 -11.656 4.007 1.00 95.44 90 ARG A O 1
ATOM 725 N N . ASP A 1 91 ? -7.274 -13.631 4.564 1.00 96.81 91 ASP A N 1
ATOM 726 C CA . ASP A 1 91 ? -7.133 -14.264 3.249 1.00 96.81 91 ASP A CA 1
ATOM 727 C C . ASP A 1 91 ? -7.670 -13.414 2.093 1.00 96.81 91 ASP A C 1
ATOM 729 O O . ASP A 1 91 ? -7.101 -13.444 1.004 1.00 96.81 91 ASP A O 1
ATOM 733 N N . ASN A 1 92 ? -8.738 -12.643 2.320 1.00 97.06 92 ASN A N 1
ATOM 734 C CA . ASN A 1 92 ? -9.286 -11.735 1.317 1.00 97.06 92 ASN A CA 1
ATOM 735 C C . ASN A 1 92 ? -8.243 -10.705 0.854 1.00 97.06 92 ASN A C 1
ATOM 737 O O . ASN A 1 92 ? -7.978 -10.588 -0.340 1.00 97.06 92 ASN A O 1
ATOM 741 N N . GLU A 1 93 ? -7.626 -9.994 1.800 1.00 96.25 93 GLU A N 1
ATOM 742 C CA . GLU A 1 93 ? -6.633 -8.956 1.517 1.00 96.25 93 GLU A CA 1
ATOM 743 C C . GLU A 1 93 ? -5.364 -9.556 0.903 1.00 96.25 93 GLU A C 1
ATOM 745 O O . GLU A 1 93 ? -4.803 -8.996 -0.038 1.00 96.25 93 GLU A O 1
ATOM 750 N N . ILE A 1 94 ? -4.947 -10.732 1.385 1.00 95.25 94 ILE A N 1
ATOM 751 C CA . ILE A 1 94 ? -3.774 -11.444 0.864 1.00 95.25 94 ILE A CA 1
ATOM 752 C C . ILE A 1 94 ? -3.986 -11.822 -0.607 1.00 95.25 94 ILE A C 1
ATOM 754 O O . ILE A 1 94 ? -3.157 -11.484 -1.452 1.00 95.25 94 ILE A O 1
ATOM 758 N N . ARG A 1 95 ? -5.118 -12.462 -0.932 1.00 96.56 95 ARG A N 1
ATOM 759 C CA . ARG A 1 95 ? -5.458 -12.849 -2.312 1.00 96.56 95 ARG A CA 1
ATOM 760 C C . ARG A 1 95 ? -5.602 -11.638 -3.222 1.00 96.56 95 ARG A C 1
ATOM 762 O O . ARG A 1 95 ? -5.127 -11.665 -4.354 1.00 96.56 95 ARG A O 1
ATOM 769 N N . MET A 1 96 ? -6.214 -10.568 -2.717 1.00 97.00 96 MET A N 1
ATOM 770 C CA . MET A 1 96 ? -6.349 -9.314 -3.448 1.00 97.00 96 MET A CA 1
ATOM 771 C C . MET A 1 96 ? -4.980 -8.723 -3.814 1.00 97.00 96 MET A C 1
ATOM 773 O O . MET A 1 96 ? -4.789 -8.284 -4.945 1.00 97.00 96 MET A O 1
ATOM 777 N N . MET A 1 97 ? -4.009 -8.736 -2.895 1.00 96.62 97 MET A N 1
ATOM 778 C CA . MET A 1 97 ? -2.653 -8.241 -3.169 1.00 96.62 97 MET A CA 1
ATOM 779 C C . MET A 1 97 ? -1.844 -9.170 -4.085 1.00 96.62 97 MET A C 1
ATOM 781 O O . MET A 1 97 ? -1.031 -8.686 -4.873 1.00 96.62 97 MET A O 1
ATOM 785 N N . ASP A 1 98 ? -2.079 -10.483 -4.041 1.00 96.00 98 ASP A N 1
ATOM 786 C CA . ASP A 1 98 ? -1.459 -11.432 -4.974 1.00 96.00 98 ASP A CA 1
ATOM 787 C C . ASP A 1 98 ? -1.969 -11.247 -6.419 1.00 96.00 98 ASP A C 1
ATOM 789 O O . ASP A 1 98 ? -1.168 -11.264 -7.365 1.00 96.00 98 ASP A O 1
ATOM 793 N N . ASP A 1 99 ? -3.273 -11.001 -6.601 1.00 97.25 99 ASP A N 1
ATOM 794 C CA . ASP A 1 99 ? -3.840 -10.619 -7.904 1.00 97.25 99 ASP A CA 1
ATOM 795 C C . ASP A 1 99 ? -3.297 -9.256 -8.350 1.00 97.25 99 ASP A C 1
ATOM 797 O O . ASP A 1 99 ? -2.811 -9.133 -9.473 1.00 97.25 99 ASP A O 1
ATOM 801 N N . ALA A 1 100 ? -3.248 -8.265 -7.452 1.00 97.38 100 ALA A N 1
ATOM 802 C CA . ALA A 1 100 ? -2.698 -6.946 -7.760 1.00 97.38 100 ALA A CA 1
ATOM 803 C C . ALA A 1 100 ? -1.234 -6.996 -8.207 1.00 97.38 100 ALA A C 1
ATOM 805 O O . ALA A 1 100 ? -0.822 -6.271 -9.112 1.00 97.38 100 ALA A O 1
ATOM 806 N N . ARG A 1 101 ? -0.418 -7.868 -7.622 1.00 97.00 101 ARG A N 1
ATOM 807 C CA . ARG A 1 101 ? 0.952 -8.065 -8.096 1.00 97.00 101 ARG A CA 1
ATOM 808 C C . ARG A 1 101 ? 0.965 -8.614 -9.527 1.00 97.00 101 ARG A C 1
ATOM 810 O O . ARG A 1 101 ? 1.675 -8.098 -10.387 1.00 97.00 101 ARG A O 1
ATOM 817 N N . THR A 1 102 ? 0.154 -9.639 -9.775 1.00 97.00 102 THR A N 1
ATOM 818 C CA . THR A 1 102 ? 0.086 -10.346 -11.060 1.00 97.00 102 THR A CA 1
ATOM 819 C C . THR A 1 102 ? -0.407 -9.436 -12.184 1.00 97.00 102 THR A C 1
ATOM 821 O O . THR A 1 102 ? 0.219 -9.361 -13.241 1.00 97.00 102 THR A O 1
ATOM 824 N N . GLU A 1 103 ? -1.500 -8.710 -11.960 1.00 97.44 103 GLU A N 1
ATOM 825 C CA . GLU A 1 103 ? -2.048 -7.773 -12.941 1.00 97.44 103 GLU A CA 1
ATOM 826 C C . GLU A 1 103 ? -1.127 -6.572 -13.153 1.00 97.44 103 GLU A C 1
ATOM 828 O O . GLU A 1 103 ? -0.950 -6.124 -14.285 1.00 97.44 103 GLU A O 1
ATOM 833 N N . GLY A 1 104 ? -0.448 -6.116 -12.100 1.00 97.31 104 GLY A N 1
ATOM 834 C CA . GLY A 1 104 ? 0.507 -5.025 -12.207 1.00 97.31 104 GLY A CA 1
ATOM 835 C C . GLY A 1 104 ? 1.673 -5.362 -13.139 1.00 97.31 104 GLY A C 1
ATOM 836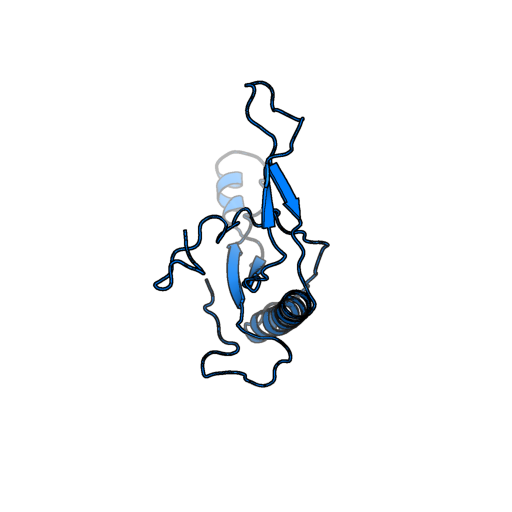 O O . GLY A 1 104 ? 2.041 -4.564 -14.002 1.00 97.31 104 GLY A O 1
ATOM 837 N N . GLU A 1 105 ? 2.217 -6.577 -13.031 1.00 97.44 105 GLU A N 1
ATOM 838 C CA . GLU A 1 105 ? 3.234 -7.042 -13.974 1.00 97.44 105 GLU A CA 1
ATOM 839 C C . GLU A 1 105 ? 2.713 -7.127 -15.407 1.00 97.44 105 GLU A C 1
ATOM 841 O O . GLU A 1 105 ? 3.416 -6.719 -16.334 1.00 97.44 105 GLU A O 1
ATOM 846 N N . LYS A 1 106 ? 1.503 -7.667 -15.601 1.00 97.25 106 LYS A N 1
ATOM 847 C CA . LYS A 1 106 ? 0.895 -7.789 -16.932 1.00 97.25 106 LYS A CA 1
ATOM 848 C C . LYS A 1 106 ? 0.720 -6.423 -17.584 1.00 97.25 106 LYS A C 1
ATOM 850 O O . LYS A 1 106 ? 1.085 -6.275 -18.745 1.00 97.25 106 LYS A O 1
ATOM 855 N N . MET A 1 107 ? 0.222 -5.434 -16.840 1.00 96.88 107 MET A N 1
ATOM 856 C CA . MET A 1 107 ? 0.035 -4.069 -17.338 1.00 96.88 107 MET A CA 1
ATOM 857 C C . MET A 1 107 ? 1.356 -3.452 -17.796 1.00 96.88 107 MET A C 1
ATOM 859 O O . MET A 1 107 ? 1.446 -2.974 -18.922 1.00 96.88 107 MET A O 1
ATOM 863 N N . LEU A 1 108 ? 2.402 -3.518 -16.967 1.00 95.94 108 LEU A N 1
ATOM 864 C CA . LEU A 1 108 ? 3.706 -2.948 -17.319 1.00 95.94 108 LEU A CA 1
ATOM 865 C C . LEU A 1 108 ? 4.354 -3.667 -18.511 1.00 95.94 108 LEU A C 1
ATOM 867 O O . LEU A 1 108 ? 4.925 -3.020 -19.385 1.00 95.94 108 LEU A O 1
ATOM 871 N N . LYS A 1 109 ? 4.245 -4.999 -18.584 1.00 97.06 109 LYS A N 1
ATOM 872 C CA . LYS A 1 109 ? 4.751 -5.777 -19.727 1.00 97.06 109 LYS A CA 1
ATOM 873 C C . LYS A 1 109 ? 3.990 -5.447 -21.016 1.00 97.06 109 LYS A C 1
ATOM 875 O O . LYS A 1 109 ? 4.612 -5.323 -22.066 1.00 97.06 109 LYS A O 1
ATOM 880 N N . ALA A 1 110 ? 2.669 -5.281 -20.942 1.00 96.94 110 ALA A N 1
ATOM 881 C CA . ALA A 1 110 ? 1.841 -4.899 -22.086 1.00 96.94 110 ALA A CA 1
ATOM 882 C C . ALA A 1 110 ? 2.161 -3.485 -22.603 1.00 96.94 110 ALA A C 1
ATOM 884 O O . ALA A 1 110 ? 2.072 -3.248 -23.803 1.00 96.94 110 ALA A O 1
ATOM 885 N N . ASP A 1 111 ? 2.599 -2.582 -21.721 1.00 93.50 111 ASP A N 1
ATOM 886 C CA . ASP A 1 111 ? 3.070 -1.231 -22.066 1.00 93.50 111 ASP A CA 1
ATOM 887 C C . ASP A 1 111 ? 4.517 -1.210 -22.615 1.00 93.50 111 ASP A C 1
ATOM 889 O O . ASP A 1 111 ? 5.096 -0.159 -22.878 1.00 93.50 111 ASP A O 1
ATOM 893 N N . GLY A 1 112 ? 5.132 -2.383 -22.811 1.00 95.12 112 GLY A N 1
ATOM 894 C CA . GLY A 1 112 ? 6.447 -2.524 -23.442 1.00 95.12 112 GLY A CA 1
ATOM 895 C C . GLY A 1 112 ? 7.635 -2.337 -22.498 1.00 95.12 112 GLY A C 1
ATOM 896 O O . GLY A 1 112 ? 8.776 -2.250 -22.962 1.00 95.12 112 GLY A O 1
ATOM 897 N N . LEU A 1 113 ? 7.413 -2.292 -21.180 1.00 95.62 113 LEU A N 1
ATOM 898 C CA . LEU A 1 113 ? 8.516 -2.223 -20.229 1.00 95.62 113 LEU A CA 1
ATOM 899 C C . LEU A 1 113 ? 9.309 -3.530 -20.235 1.00 95.62 113 LEU A C 1
ATOM 901 O O . LEU A 1 113 ? 8.771 -4.636 -20.169 1.00 95.62 113 LEU A O 1
ATOM 905 N N . LEU A 1 114 ? 10.627 -3.373 -20.241 1.00 93.38 114 LEU A N 1
ATOM 906 C CA . LEU A 1 114 ? 11.586 -4.463 -20.134 1.00 93.38 114 LEU A CA 1
ATOM 907 C C . LEU A 1 114 ? 12.056 -4.577 -18.675 1.00 93.38 114 LEU A C 1
ATOM 909 O O . LEU A 1 114 ? 12.133 -3.572 -17.970 1.00 93.38 114 LEU A O 1
ATOM 913 N N . ASN A 1 115 ? 12.408 -5.787 -18.226 1.00 95.25 115 ASN A N 1
ATOM 914 C CA . ASN A 1 115 ? 12.892 -6.064 -16.858 1.00 95.25 115 ASN A CA 1
ATOM 915 C C . ASN A 1 115 ? 11.865 -5.760 -15.750 1.00 95.25 115 ASN A C 1
ATOM 917 O O . ASN A 1 115 ? 12.180 -5.159 -14.722 1.00 95.25 115 ASN A O 1
ATOM 921 N N . VAL A 1 116 ? 10.612 -6.163 -15.965 1.00 96.81 116 VAL A N 1
ATOM 922 C CA . VAL A 1 116 ? 9.553 -6.029 -14.958 1.00 96.81 116 VAL A CA 1
ATOM 923 C C . VAL A 1 116 ? 9.753 -7.070 -13.856 1.00 96.81 116 VAL A C 1
ATOM 925 O O . VAL A 1 116 ? 9.708 -8.273 -14.116 1.00 96.81 116 VAL A O 1
ATOM 928 N N . HIS A 1 117 ? 9.919 -6.591 -12.626 1.00 95.31 117 HIS A N 1
ATOM 929 C CA . HIS A 1 117 ? 9.988 -7.398 -11.414 1.00 95.31 117 HIS A CA 1
ATOM 930 C C . HIS A 1 117 ? 8.965 -6.889 -10.407 1.00 95.31 117 HIS A C 1
ATOM 932 O O . HIS A 1 117 ? 8.727 -5.684 -10.307 1.00 95.31 117 HIS A O 1
ATOM 938 N N . SER A 1 118 ? 8.397 -7.801 -9.631 1.00 95.69 118 SER A N 1
ATOM 939 C CA . SER A 1 118 ? 7.508 -7.463 -8.532 1.00 95.69 118 SER A CA 1
ATOM 940 C C . SER A 1 118 ? 7.864 -8.281 -7.296 1.00 95.69 118 SER A C 1
ATOM 942 O O . SER A 1 118 ? 8.484 -9.343 -7.379 1.00 95.69 118 SER A O 1
ATOM 944 N N . TRP A 1 119 ? 7.476 -7.780 -6.131 1.00 92.38 119 TRP A N 1
ATOM 945 C CA . TRP A 1 119 ? 7.595 -8.495 -4.871 1.00 92.38 119 TRP A CA 1
ATOM 946 C C . TRP A 1 119 ? 6.410 -8.144 -3.978 1.00 92.38 119 TRP A C 1
ATOM 948 O O . TRP A 1 119 ? 5.762 -7.112 -4.151 1.00 92.38 119 TRP A O 1
ATOM 958 N N . ARG A 1 120 ? 6.135 -9.017 -3.012 1.00 87.31 120 ARG A N 1
ATOM 959 C CA . ARG A 1 120 ? 5.245 -8.739 -1.887 1.00 87.31 120 ARG A CA 1
ATOM 960 C C . ARG A 1 120 ? 6.058 -8.974 -0.623 1.00 87.31 120 ARG A C 1
ATOM 962 O O . ARG A 1 120 ? 6.468 -10.104 -0.374 1.00 87.31 120 ARG A O 1
ATOM 969 N N . GLY A 1 121 ? 6.368 -7.898 0.094 1.00 85.00 121 GLY A N 1
ATOM 970 C CA . GLY A 1 121 ? 6.992 -7.985 1.413 1.00 85.00 121 GLY A CA 1
ATOM 971 C C . GLY A 1 121 ? 5.964 -8.337 2.485 1.00 85.00 121 GLY A C 1
ATOM 972 O O . GLY A 1 121 ? 4.758 -8.338 2.220 1.00 85.00 121 GLY A O 1
ATOM 973 N N . GLU A 1 122 ? 6.446 -8.611 3.695 1.00 86.19 122 GLU A N 1
ATOM 974 C CA . GLU A 1 122 ? 5.589 -8.536 4.875 1.00 86.19 122 GLU A CA 1
ATOM 975 C C . GLU A 1 122 ? 5.001 -7.123 4.963 1.00 86.19 122 GLU A C 1
ATOM 977 O O . GLU A 1 122 ? 5.703 -6.136 4.747 1.00 86.19 122 GLU A O 1
ATOM 982 N N . HIS A 1 123 ? 3.698 -7.051 5.206 1.00 88.38 123 HIS A N 1
ATOM 983 C CA . HIS A 1 123 ? 2.974 -5.805 5.388 1.00 88.38 123 HIS A CA 1
ATOM 984 C C . HIS A 1 123 ? 1.956 -6.044 6.489 1.00 88.38 123 HIS A C 1
ATOM 986 O O . HIS A 1 123 ? 1.143 -6.972 6.404 1.00 88.38 123 HIS A O 1
ATOM 992 N N . VAL A 1 124 ? 1.994 -5.208 7.516 1.00 91.19 124 VAL A N 1
ATOM 993 C CA . VAL A 1 124 ? 1.088 -5.294 8.660 1.00 91.19 124 VAL A CA 1
ATOM 994 C C . VAL A 1 124 ? 0.100 -4.128 8.632 1.00 91.19 124 VAL A C 1
ATOM 996 O O . VAL A 1 124 ? 0.346 -3.117 7.964 1.00 91.19 124 VAL A O 1
ATOM 999 N N . PRO A 1 125 ? -1.064 -4.244 9.292 1.00 91.56 125 PRO A N 1
ATOM 1000 C CA . PRO A 1 125 ? -1.918 -3.083 9.522 1.00 91.56 125 PRO A CA 1
ATOM 1001 C C . PRO A 1 125 ? -1.118 -1.975 10.226 1.00 91.56 125 PRO A C 1
ATOM 1003 O O . PRO A 1 125 ? -0.461 -2.254 11.226 1.00 91.56 125 PRO A O 1
ATOM 1006 N N . GLY A 1 126 ? -1.157 -0.745 9.705 1.00 90.25 126 GLY A N 1
ATOM 1007 C CA . GLY A 1 126 ? -0.318 0.365 10.182 1.00 90.25 126 GLY A CA 1
ATOM 1008 C C . GLY A 1 126 ? 0.671 0.901 9.141 1.00 90.25 126 GLY A C 1
ATOM 1009 O O . GLY A 1 126 ? 0.905 2.104 9.070 1.00 90.25 126 GLY A O 1
ATOM 1010 N N . ASP A 1 127 ? 1.240 0.032 8.297 1.00 90.69 127 ASP A N 1
ATOM 1011 C CA . ASP A 1 127 ? 2.339 0.433 7.395 1.00 90.69 127 ASP A CA 1
ATOM 1012 C C . ASP A 1 127 ? 1.895 1.432 6.315 1.00 90.69 127 ASP A C 1
ATOM 1014 O O . ASP A 1 127 ? 2.693 2.222 5.810 1.00 90.69 127 ASP A O 1
ATOM 1018 N N . ALA A 1 128 ? 0.608 1.406 5.962 1.00 89.38 128 ALA A N 1
ATOM 1019 C CA . ALA A 1 128 ? 0.038 2.269 4.937 1.00 89.38 128 ALA A CA 1
ATOM 1020 C C . ALA A 1 128 ? -0.385 3.649 5.462 1.00 89.38 128 ALA A C 1
ATOM 1022 O O . ALA A 1 128 ? -0.801 4.466 4.643 1.00 89.38 128 ALA A O 1
ATOM 1023 N N . ILE A 1 129 ? -0.316 3.903 6.781 1.00 92.50 129 ILE A N 1
ATOM 1024 C CA . ILE A 1 129 ? -0.717 5.157 7.458 1.00 92.50 129 ILE A CA 1
ATOM 1025 C C . ILE A 1 129 ? -2.117 5.674 7.072 1.00 92.50 129 ILE A C 1
ATOM 1027 O O . ILE A 1 129 ? -2.398 6.873 7.109 1.00 92.50 129 ILE A O 1
ATOM 1031 N N . HIS A 1 130 ? -2.983 4.762 6.631 1.00 93.44 130 HIS A N 1
ATOM 1032 C CA . HIS A 1 130 ? -4.324 5.014 6.098 1.00 93.44 130 HIS A CA 1
ATOM 1033 C C . HIS A 1 130 ? -5.368 4.268 6.950 1.00 93.44 130 HIS A C 1
ATOM 1035 O O . HIS A 1 130 ? -6.307 3.654 6.433 1.00 93.44 130 HIS A O 1
ATOM 1041 N N . GLU A 1 131 ? -5.185 4.264 8.270 1.00 92.00 131 GLU A N 1
ATOM 1042 C CA . GLU A 1 131 ? -6.090 3.617 9.216 1.00 92.00 131 GLU A CA 1
ATOM 1043 C C . GLU A 1 131 ? -7.410 4.389 9.284 1.00 92.00 131 GLU A C 1
ATOM 1045 O O . GLU A 1 131 ? -7.450 5.587 9.558 1.00 92.00 131 GLU A O 1
ATOM 1050 N N . MET A 1 132 ? -8.516 3.692 9.039 1.00 91.50 132 MET A N 1
ATOM 1051 C CA . MET A 1 132 ? -9.850 4.282 8.946 1.00 91.50 132 MET A CA 1
ATOM 1052 C C . MET A 1 132 ? -10.868 3.403 9.678 1.00 91.50 132 MET A C 1
ATOM 1054 O O . MET A 1 132 ? -10.631 2.225 9.933 1.00 91.50 132 MET A O 1
ATOM 1058 N N . GLY A 1 133 ? -12.034 3.971 9.993 1.00 91.31 133 GLY A N 1
ATOM 1059 C CA . GLY A 1 133 ? -13.176 3.214 10.524 1.00 91.31 133 GLY A CA 1
ATOM 1060 C C . GLY A 1 133 ? -13.215 3.033 12.046 1.00 91.31 133 GLY A C 1
ATOM 1061 O O . GLY A 1 133 ? -14.175 2.451 12.542 1.00 91.31 133 GLY A O 1
ATOM 1062 N N . GLY A 1 134 ? -12.242 3.571 12.794 1.00 89.81 134 GLY A N 1
ATOM 1063 C CA . GLY A 1 134 ? -12.242 3.532 14.267 1.00 89.81 134 GLY A CA 1
ATOM 1064 C C . GLY A 1 134 ? -13.416 4.284 14.915 1.00 89.81 134 GLY A C 1
ATOM 1065 O O . GLY A 1 134 ? -13.911 3.870 15.956 1.00 89.81 134 GLY A O 1
ATOM 1066 N N . ALA A 1 135 ? -13.912 5.336 14.259 1.00 92.75 135 ALA A N 1
ATOM 1067 C CA . ALA A 1 135 ? -15.164 6.021 14.580 1.00 92.75 135 ALA A CA 1
ATOM 1068 C C . ALA A 1 135 ? -16.034 6.052 13.317 1.00 92.75 135 ALA A C 1
ATOM 1070 O O . ALA A 1 135 ? -16.023 7.011 12.544 1.00 92.75 135 ALA A O 1
ATOM 1071 N N . ARG A 1 136 ? -16.680 4.921 13.018 1.00 91.75 136 ARG A N 1
ATOM 1072 C CA . ARG A 1 136 ? -17.392 4.725 11.749 1.00 91.75 136 ARG A CA 1
ATOM 1073 C C . ARG A 1 136 ? -18.709 5.505 11.717 1.00 91.75 136 ARG A C 1
ATOM 1075 O O . ARG A 1 136 ? -19.537 5.361 12.609 1.00 91.75 136 ARG A O 1
ATOM 1082 N N . MET A 1 137 ? -18.925 6.256 10.643 1.00 93.88 137 MET A N 1
ATOM 1083 C CA . MET A 1 137 ? -20.215 6.883 10.354 1.00 93.88 137 MET A CA 1
ATOM 1084 C C . MET A 1 137 ? -21.176 5.866 9.734 1.00 93.88 137 MET A C 1
ATOM 1086 O O . MET A 1 137 ? -20.773 5.023 8.930 1.00 93.88 137 MET A O 1
ATOM 1090 N N . GLY A 1 138 ? -22.461 5.976 10.056 1.00 93.69 138 GLY A N 1
ATOM 1091 C CA . GLY A 1 138 ? -23.504 5.121 9.502 1.00 93.69 138 GLY A CA 1
ATOM 1092 C C . GLY A 1 138 ? -24.898 5.623 9.860 1.00 93.69 138 GLY A C 1
ATOM 1093 O O . GLY A 1 138 ? -25.058 6.499 10.701 1.00 93.69 138 GLY A O 1
ATOM 1094 N N . HIS A 1 139 ? -25.911 5.076 9.191 1.00 95.12 139 HIS A N 1
ATOM 1095 C CA . HIS A 1 139 ? -27.309 5.447 9.430 1.00 95.12 139 HIS A CA 1
ATOM 1096 C C . HIS A 1 139 ? -27.932 4.694 10.617 1.00 95.12 139 HIS A C 1
ATOM 1098 O O . HIS A 1 139 ? -28.904 5.168 11.197 1.00 95.12 139 HIS A O 1
ATOM 1104 N N . ASP A 1 140 ? -27.398 3.516 10.959 1.00 95.31 140 ASP A N 1
ATOM 1105 C CA . ASP A 1 140 ? -27.839 2.727 12.109 1.00 95.31 140 ASP A CA 1
ATOM 1106 C C . ASP A 1 140 ? -26.929 3.030 13.311 1.00 95.31 140 ASP A C 1
ATOM 1108 O O . ASP A 1 140 ? -25.752 2.655 13.276 1.00 95.31 140 ASP A O 1
ATOM 1112 N N . PRO A 1 141 ? -27.444 3.654 14.388 1.00 92.62 141 PRO A N 1
ATOM 1113 C CA . PRO A 1 141 ? -26.651 3.990 15.570 1.00 92.62 141 PRO A CA 1
ATOM 1114 C C . PRO A 1 141 ? -26.127 2.759 16.324 1.00 92.62 141 PRO A C 1
ATOM 1116 O O . PRO A 1 141 ? -25.193 2.873 17.107 1.00 92.62 141 PRO A O 1
ATOM 1119 N N . ARG A 1 142 ? -26.668 1.556 16.085 1.00 92.06 142 ARG A N 1
ATOM 1120 C CA . ARG A 1 142 ? -26.111 0.307 16.644 1.00 92.06 142 ARG A CA 1
ATOM 1121 C C . ARG A 1 142 ? -24.808 -0.096 15.959 1.00 92.06 142 ARG A C 1
ATOM 1123 O O . ARG A 1 142 ? -24.022 -0.871 16.502 1.00 92.06 142 ARG A O 1
ATOM 1130 N N . HIS A 1 143 ? -24.582 0.421 14.755 1.00 87.19 143 HIS A N 1
ATOM 1131 C CA . HIS A 1 143 ? -23.435 0.116 13.917 1.00 87.19 143 HIS A CA 1
ATOM 1132 C C . HIS A 1 143 ? -22.659 1.376 13.515 1.00 87.19 143 HIS A C 1
ATOM 1134 O O . HIS A 1 143 ? -21.879 1.317 12.570 1.00 87.19 143 HIS A O 1
ATOM 1140 N N . ALA A 1 144 ? -22.806 2.486 14.234 1.00 88.38 144 ALA A N 1
ATOM 1141 C CA . ALA A 1 144 ? -22.109 3.743 13.979 1.00 88.38 144 ALA A CA 1
ATOM 1142 C C . ALA A 1 144 ? -21.717 4.427 15.297 1.00 88.38 144 ALA A C 1
ATOM 1144 O O . ALA A 1 144 ? -22.219 4.046 16.354 1.00 88.38 144 ALA A O 1
ATOM 1145 N N . VAL A 1 145 ? -20.800 5.392 15.217 1.00 85.69 145 VAL A N 1
ATOM 1146 C CA . VAL A 1 145 ? -20.418 6.303 16.310 1.00 85.69 145 VAL A CA 1
ATOM 1147 C C . VAL A 1 145 ? -20.990 7.685 16.033 1.00 85.69 145 VAL A C 1
ATOM 1149 O O . VAL A 1 145 ? -20.948 8.096 14.850 1.00 85.69 145 VAL A O 1
#

Foldseek 3Di:
DFDWPAQPPHHPVLQAPDAKGKDKDKDWAFDDADDDDPVRVVSSVHTDDIDMDMDIDTDADPDPQFAKDFDPPDDDPVRHTDIDTRHFGDPRVVSRVVVVQVVVQVVCVVVVDDPDDDDDDDDTPPPVVPDDDNQADDPDPVRGD

InterPro domains:
  IPR007867 Glucose-methanol-choline oxidoreductase, C-terminal [PF05199] (62-145)

Sequence (145 aa):
YIPRFRNVGGEEGVGFRRGYGYQGSARREPAPPKGFGASMKQGMRDYGPWKFAMGAFGECLPYEDNRVSLHADKVDRFGVPLMRFDVRFRDNEIRMMDDARTEGEKMLKADGLLNVHSWRGEHVPGDAIHEMGGARMGHDPRHAV

pLDDT: mean 94.15, std 2.87, range [85.0, 98.38]